Protein AF-A0A497TIA7-F1 (afdb_monomer_lite)

Structure (mmCIF, N/CA/C/O backbone):
data_AF-A0A497TIA7-F1
#
_entry.id   AF-A0A497TIA7-F1
#
loop_
_atom_site.group_PDB
_atom_site.id
_atom_site.type_symbol
_atom_site.label_atom_id
_atom_site.label_alt_id
_atom_site.label_comp_id
_atom_site.label_asym_id
_atom_site.label_entity_id
_atom_site.label_seq_id
_atom_site.pdbx_PDB_ins_code
_atom_site.Cartn_x
_atom_site.Cartn_y
_atom_site.Cartn_z
_atom_site.occupancy
_atom_site.B_iso_or_equiv
_atom_site.auth_seq_id
_atom_site.auth_comp_id
_atom_site.auth_asym_id
_atom_site.auth_atom_id
_atom_site.pdbx_PDB_model_num
ATOM 1 N N . GLN A 1 1 ? -0.396 8.648 10.812 1.00 51.22 1 GLN A N 1
ATOM 2 C CA . GLN A 1 1 ? -1.026 7.459 11.425 1.00 51.22 1 GLN A CA 1
ATOM 3 C C . GLN A 1 1 ? 0.019 6.353 11.465 1.00 51.22 1 GLN A C 1
ATOM 5 O O . GLN A 1 1 ? 0.464 5.926 10.412 1.00 51.22 1 GLN A O 1
ATOM 10 N N . THR A 1 2 ? 0.499 5.973 12.644 1.00 53.31 2 THR A N 1
ATOM 11 C CA . THR A 1 2 ? 1.646 5.064 12.818 1.00 53.31 2 THR A CA 1
ATOM 12 C C . THR A 1 2 ? 1.172 3.703 13.329 1.00 53.31 2 THR A C 1
ATOM 14 O O . THR A 1 2 ? 0.323 3.636 14.211 1.00 53.31 2 THR A O 1
ATOM 17 N N . GLY A 1 3 ? 1.692 2.612 12.753 1.00 66.69 3 GLY A N 1
ATOM 18 C CA . GLY A 1 3 ? 1.460 1.247 13.252 1.00 66.69 3 GLY A CA 1
ATOM 19 C C . GLY A 1 3 ? 0.281 0.476 12.650 1.00 66.69 3 GLY A C 1
ATOM 20 O O . GLY A 1 3 ? -0.118 -0.538 13.215 1.00 66.69 3 GLY A O 1
ATOM 21 N N . LEU A 1 4 ? -0.279 0.907 11.515 1.00 71.88 4 LEU A N 1
ATOM 22 C CA . LEU A 1 4 ? -1.306 0.123 10.826 1.00 71.88 4 LEU A CA 1
ATOM 23 C C . LEU A 1 4 ? -0.683 -1.049 10.076 1.00 71.88 4 LEU A C 1
ATOM 25 O O . LEU A 1 4 ? 0.162 -0.863 9.205 1.00 71.88 4 LEU A O 1
ATOM 29 N N . LYS A 1 5 ? -1.125 -2.251 10.434 1.00 75.31 5 LYS A N 1
ATOM 30 C CA . LYS A 1 5 ? -0.745 -3.509 9.800 1.00 75.31 5 LYS A CA 1
ATOM 31 C C . LYS A 1 5 ? -2.011 -4.164 9.273 1.00 75.31 5 LYS A C 1
ATOM 33 O O . LYS A 1 5 ? -3.030 -4.167 9.962 1.00 75.31 5 LYS A O 1
ATOM 38 N N . GLY A 1 6 ? -1.947 -4.676 8.057 1.00 83.56 6 GLY A N 1
ATOM 39 C CA . GLY A 1 6 ? -3.105 -5.248 7.395 1.00 83.56 6 GLY A CA 1
ATOM 40 C C . GLY A 1 6 ? -2.807 -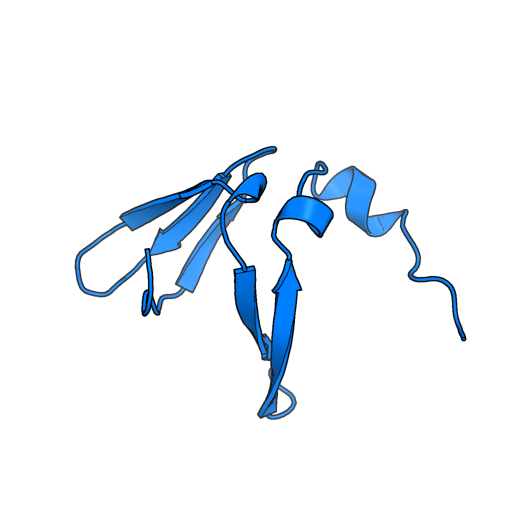5.632 5.957 1.00 83.56 6 GLY A C 1
ATOM 41 O O . GLY A 1 6 ? -1.708 -5.388 5.453 1.00 83.56 6 GLY A O 1
ATOM 42 N N . LYS A 1 7 ? -3.794 -6.239 5.304 1.00 82.44 7 LYS A N 1
ATOM 43 C CA . LYS A 1 7 ? -3.706 -6.652 3.907 1.00 82.44 7 LYS A CA 1
ATOM 44 C C . L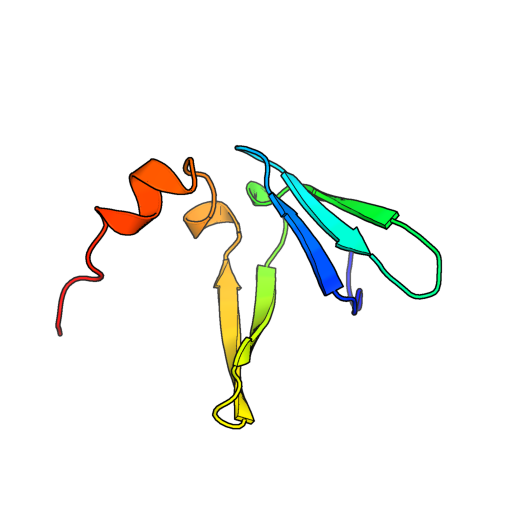YS A 1 7 ? -4.167 -5.509 3.014 1.00 82.44 7 LYS A C 1
ATOM 46 O O . LYS A 1 7 ? -5.206 -4.905 3.257 1.00 82.44 7 LYS A O 1
ATOM 51 N N . VAL A 1 8 ? -3.404 -5.203 1.972 1.00 83.56 8 VAL A N 1
ATOM 52 C CA . VAL A 1 8 ? -3.859 -4.256 0.949 1.00 83.56 8 VAL A CA 1
ATOM 53 C C . VAL A 1 8 ? -4.951 -4.937 0.134 1.00 83.56 8 VAL A C 1
ATOM 55 O O . VAL A 1 8 ? -4.704 -5.991 -0.449 1.00 83.56 8 VAL A O 1
ATOM 58 N N . VAL A 1 9 ? -6.151 -4.362 0.138 1.00 84.06 9 VAL A N 1
ATOM 59 C CA . VAL A 1 9 ? -7.313 -4.908 -0.581 1.00 84.06 9 VAL A CA 1
ATOM 60 C C . VAL A 1 9 ? -7.586 -4.159 -1.876 1.00 84.06 9 VAL A C 1
ATOM 62 O O . VAL A 1 9 ? -8.027 -4.773 -2.838 1.00 84.06 9 VAL A O 1
ATOM 65 N N . ASP A 1 10 ? -7.284 -2.859 -1.926 1.00 79.44 10 ASP A N 1
ATOM 66 C CA . ASP A 1 10 ? -7.556 -2.031 -3.100 1.00 79.44 10 ASP A CA 1
ATOM 67 C C . ASP A 1 10 ? -6.578 -0.846 -3.189 1.00 79.44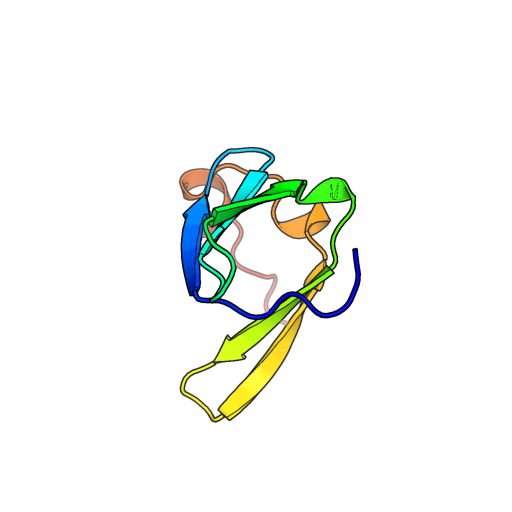 10 ASP A C 1
ATOM 69 O O . ASP A 1 10 ? -6.034 -0.375 -2.183 1.00 79.44 10 ASP A O 1
ATOM 73 N N . GLU A 1 11 ? -6.349 -0.347 -4.401 1.00 75.50 11 GLU A N 1
ATOM 74 C CA . GLU A 1 11 ? -5.460 0.774 -4.687 1.00 75.50 11 GLU A CA 1
ATOM 75 C C . GLU A 1 11 ? -6.128 1.725 -5.691 1.00 75.50 11 GLU A C 1
ATOM 77 O O . GLU A 1 11 ? -6.279 1.432 -6.873 1.00 75.50 11 GLU A O 1
ATOM 82 N N . SER A 1 12 ? -6.460 2.929 -5.230 1.00 76.06 12 SER A N 1
ATOM 83 C CA . SER A 1 12 ? -6.877 4.043 -6.083 1.00 76.06 12 SER A CA 1
ATOM 84 C C . SER A 1 12 ? -5.683 4.947 -6.431 1.00 76.06 12 SER A C 1
ATOM 86 O O . SER A 1 12 ? -4.578 4.805 -5.896 1.00 76.06 12 SER A O 1
ATOM 88 N N . ARG A 1 13 ? -5.892 5.946 -7.305 1.00 71.38 13 ARG A N 1
ATOM 89 C CA . ARG A 1 13 ? -4.838 6.891 -7.739 1.00 71.38 13 ARG A CA 1
ATOM 90 C C . ARG A 1 13 ? -4.062 7.502 -6.561 1.00 71.38 13 ARG A C 1
ATOM 92 O O . ARG A 1 13 ? -2.836 7.540 -6.589 1.00 71.38 13 ARG A O 1
ATOM 99 N N . ASN A 1 14 ? -4.771 7.920 -5.514 1.00 78.94 14 ASN A N 1
ATOM 100 C CA . ASN A 1 14 ? -4.199 8.641 -4.372 1.00 78.94 14 ASN A CA 1
ATOM 101 C C . ASN A 1 14 ? -4.318 7.876 -3.046 1.00 78.94 14 ASN A C 1
ATOM 103 O O . ASN A 1 14 ? -3.706 8.278 -2.059 1.00 78.94 14 ASN A O 1
ATOM 107 N N . ILE A 1 15 ? -5.104 6.798 -3.003 1.00 83.62 15 ILE A N 1
ATOM 108 C CA . ILE A 1 15 ? -5.488 6.110 -1.765 1.00 83.62 15 ILE A CA 1
ATOM 109 C C . ILE A 1 15 ? -5.084 4.644 -1.858 1.00 83.62 15 ILE A C 1
ATOM 111 O O . ILE A 1 15 ? -5.311 3.999 -2.876 1.00 83.62 15 ILE A O 1
ATOM 115 N N . LEU A 1 16 ? -4.513 4.128 -0.777 1.00 84.50 16 LEU A N 1
ATOM 116 C CA . LEU A 1 16 ? -4.278 2.711 -0.558 1.00 84.50 16 LEU A CA 1
ATOM 117 C C . LEU A 1 16 ? -5.285 2.214 0.486 1.00 84.50 16 LEU A C 1
ATOM 119 O O . LEU A 1 16 ? -5.365 2.770 1.584 1.00 84.50 16 LEU A O 1
ATOM 123 N N . ILE A 1 17 ? -6.081 1.207 0.144 1.00 86.12 17 ILE A N 1
ATOM 124 C CA . ILE A 1 17 ? -7.080 0.631 1.041 1.00 86.12 17 ILE A CA 1
ATOM 125 C C . ILE A 1 17 ? -6.471 -0.604 1.702 1.00 86.12 17 ILE A C 1
ATOM 127 O O . ILE A 1 17 ? -6.112 -1.574 1.036 1.00 86.12 17 ILE A O 1
ATOM 131 N N . VAL A 1 18 ? -6.342 -0.552 3.026 1.00 86.94 18 VAL A N 1
ATOM 132 C CA . VAL A 1 18 ? -5.757 -1.611 3.850 1.00 86.94 18 VAL A CA 1
ATOM 133 C C . VAL A 1 18 ? -6.819 -2.154 4.787 1.00 86.94 18 VAL A C 1
ATOM 135 O O . VAL A 1 18 ? -7.361 -1.425 5.616 1.00 86.94 18 VAL A O 1
ATOM 138 N N . GLU A 1 19 ? -7.097 -3.443 4.679 1.00 85.81 19 GLU A N 1
ATOM 139 C CA . GLU A 1 19 ? -7.919 -4.173 5.628 1.00 85.81 19 GLU A CA 1
ATOM 140 C C . GLU A 1 19 ? -7.078 -4.536 6.849 1.00 85.81 19 GLU A C 1
ATOM 142 O O . GLU A 1 19 ? -6.073 -5.243 6.755 1.00 85.81 19 GLU A O 1
ATOM 147 N N . THR A 1 20 ? -7.467 -3.994 7.998 1.00 84.69 20 THR A N 1
ATOM 148 C CA . THR A 1 20 ? -6.860 -4.287 9.298 1.00 84.69 20 THR A CA 1
ATOM 149 C C . THR A 1 20 ? -7.841 -5.077 10.154 1.00 84.69 20 THR A C 1
ATOM 151 O O . THR A 1 20 ? -9.032 -5.096 9.863 1.00 84.69 20 THR A O 1
ATOM 154 N N . ASP A 1 21 ? -7.370 -5.660 11.255 1.00 80.50 21 ASP A N 1
ATOM 155 C CA . ASP A 1 21 ? -8.218 -6.356 12.240 1.00 80.50 21 ASP A CA 1
ATOM 156 C C . ASP A 1 21 ? -9.391 -5.492 12.754 1.00 80.50 21 ASP A C 1
ATOM 158 O O . ASP A 1 21 ? -10.481 -5.977 13.029 1.00 80.50 21 ASP A O 1
ATOM 162 N N . LYS A 1 22 ? -9.201 -4.166 12.783 1.00 80.69 22 LYS A N 1
ATOM 163 C CA . LYS A 1 22 ? -10.223 -3.187 13.189 1.00 80.69 22 LYS A CA 1
ATOM 164 C C . LYS A 1 22 ? -11.103 -2.695 12.033 1.00 80.69 22 LYS A C 1
ATOM 166 O O . LYS A 1 22 ? -11.810 -1.702 12.188 1.00 80.69 22 LYS A O 1
ATOM 171 N N . GLY A 1 23 ? -11.016 -3.333 10.868 1.00 84.31 23 GLY A N 1
ATOM 172 C CA . GLY A 1 23 ? -11.740 -2.979 9.653 1.00 84.31 23 GLY A CA 1
ATOM 173 C C . GLY A 1 23 ? -10.887 -2.291 8.587 1.00 84.31 23 GLY A C 1
ATOM 174 O O . GLY A 1 23 ? -9.658 -2.173 8.678 1.00 84.31 23 GLY A O 1
ATOM 175 N N . VAL A 1 24 ? -11.570 -1.841 7.538 1.00 85.62 24 VAL A N 1
ATOM 176 C CA . VAL A 1 24 ? -10.962 -1.271 6.334 1.00 85.62 24 VAL A CA 1
ATOM 177 C C . VAL A 1 24 ? -10.541 0.178 6.569 1.00 85.62 24 VAL A C 1
ATOM 179 O O . VAL A 1 24 ? -11.358 1.037 6.903 1.00 85.62 24 VAL A O 1
ATOM 182 N N . LYS A 1 25 ? -9.260 0.480 6.343 1.00 84.81 25 LYS A N 1
ATOM 183 C CA . LYS A 1 25 ? -8.707 1.833 6.412 1.00 84.81 25 LYS A CA 1
ATOM 184 C C . LYS A 1 25 ? -8.251 2.330 5.053 1.00 84.81 25 LYS A C 1
ATOM 186 O O . LYS A 1 25 ? -7.520 1.662 4.331 1.00 84.81 25 LYS A O 1
ATOM 191 N N . LYS A 1 26 ? -8.641 3.564 4.746 1.00 84.75 26 LYS A N 1
ATOM 192 C CA . LYS A 1 26 ? -8.213 4.295 3.553 1.00 84.75 26 LYS A CA 1
ATOM 193 C C . LYS A 1 26 ? -7.026 5.178 3.925 1.00 84.75 26 LYS A C 1
ATOM 195 O O . LYS A 1 26 ? -7.175 6.101 4.721 1.00 84.75 26 LYS A O 1
ATOM 200 N N . LEU A 1 27 ? -5.854 4.877 3.375 1.00 81.44 27 LEU A N 1
ATOM 201 C CA . LEU A 1 27 ? -4.610 5.594 3.643 1.00 81.44 27 LEU A CA 1
ATOM 202 C C . LEU A 1 27 ? -4.216 6.452 2.434 1.00 81.44 27 LEU A C 1
ATOM 204 O O . LEU A 1 27 ? -4.003 5.907 1.349 1.00 81.44 27 LEU A O 1
ATOM 208 N N . PRO A 1 28 ? -4.102 7.784 2.581 1.00 82.88 28 PRO A N 1
ATOM 209 C CA . PRO A 1 28 ? -3.620 8.641 1.507 1.00 82.88 28 PRO A CA 1
ATOM 210 C C . PRO A 1 28 ? -2.131 8.380 1.266 1.00 82.88 28 PRO A C 1
ATOM 212 O O . PRO A 1 28 ? -1.310 8.480 2.181 1.00 82.88 28 PRO A O 1
ATOM 215 N N . LYS A 1 29 ? -1.775 8.060 0.021 1.00 77.50 29 LYS A N 1
ATOM 216 C CA . LYS A 1 29 ? -0.410 7.686 -0.357 1.00 77.50 29 LYS A CA 1
ATOM 217 C C . LYS A 1 29 ? 0.586 8.831 -0.149 1.00 77.50 29 LYS A C 1
ATOM 219 O O . LYS A 1 29 ? 1.689 8.604 0.322 1.00 77.50 29 LYS A O 1
ATOM 224 N N . GLU A 1 30 ? 0.201 10.073 -0.426 1.00 76.12 30 GLU A N 1
ATOM 225 C CA . GLU A 1 30 ? 1.110 11.228 -0.336 1.00 76.12 30 GLU A CA 1
ATOM 226 C C . GLU A 1 30 ? 1.663 11.483 1.076 1.00 76.12 30 GLU A C 1
ATOM 228 O O . GLU A 1 30 ? 2.786 11.964 1.231 1.00 76.12 30 GLU A O 1
ATOM 233 N N . GLN A 1 31 ? 0.883 11.140 2.103 1.00 78.12 31 GLN A N 1
ATOM 234 C CA . GLN A 1 31 ? 1.195 11.436 3.503 1.00 78.12 31 GLN A CA 1
ATOM 235 C C . GLN A 1 31 ? 1.641 10.200 4.297 1.00 78.12 31 GLN A C 1
ATOM 237 O O . GLN A 1 31 ? 1.853 10.297 5.506 1.00 78.12 31 GLN A O 1
ATOM 242 N N . CYS A 1 32 ? 1.766 9.038 3.648 1.00 78.19 32 CYS A N 1
ATOM 243 C CA . CYS A 1 32 ? 2.101 7.778 4.308 1.00 78.19 32 CYS A CA 1
ATOM 244 C C . CYS A 1 32 ? 3.345 7.129 3.691 1.00 78.19 32 CYS A C 1
ATOM 246 O O . CYS A 1 32 ? 3.515 7.091 2.473 1.00 78.19 32 CYS A O 1
ATOM 248 N N . VAL A 1 33 ? 4.187 6.556 4.550 1.00 81.12 33 VAL A N 1
ATOM 249 C CA . VAL A 1 33 ? 5.258 5.632 4.160 1.00 81.12 33 VAL A CA 1
ATOM 250 C C . VAL A 1 33 ? 4.761 4.220 4.442 1.00 81.12 33 VAL A C 1
ATOM 252 O O . VAL A 1 33 ? 4.313 3.932 5.554 1.00 81.12 33 VAL A O 1
ATOM 255 N N . PHE A 1 34 ? 4.816 3.349 3.441 1.00 82.38 34 PHE A N 1
ATOM 256 C CA . PHE A 1 34 ? 4.354 1.969 3.539 1.00 82.38 34 PHE A CA 1
ATOM 257 C C . PHE A 1 34 ? 5.545 1.027 3.663 1.00 82.38 34 PHE A C 1
ATOM 259 O O . PHE A 1 34 ? 6.505 1.141 2.909 1.00 82.38 34 PHE A O 1
ATOM 266 N N . SER A 1 35 ? 5.473 0.076 4.588 1.00 83.69 35 SER A N 1
ATOM 267 C CA . SER A 1 35 ? 6.439 -1.019 4.674 1.00 83.69 35 SER A CA 1
ATOM 268 C C . SER A 1 35 ? 5.781 -2.286 4.148 1.00 83.69 35 SER A C 1
ATOM 270 O O . SER A 1 35 ? 4.891 -2.829 4.801 1.00 83.69 35 SER A O 1
ATOM 272 N N . PHE A 1 36 ? 6.204 -2.745 2.976 1.00 82.44 36 PHE A N 1
ATOM 273 C CA . PHE A 1 36 ? 5.727 -3.988 2.384 1.00 82.44 36 PHE A CA 1
ATOM 274 C C . PHE A 1 36 ? 6.633 -5.138 2.801 1.00 82.44 36 PHE A C 1
ATOM 276 O O . PHE A 1 36 ? 7.856 -5.026 2.736 1.00 82.44 36 PHE A O 1
ATOM 283 N N . HIS A 1 37 ? 6.024 -6.241 3.218 1.00 81.94 37 HIS A N 1
ATOM 284 C CA . HIS A 1 37 ? 6.738 -7.486 3.445 1.00 81.94 37 HIS A CA 1
ATOM 285 C C . HIS A 1 37 ? 6.718 -8.299 2.152 1.00 81.94 37 HIS A C 1
ATOM 287 O O . HIS A 1 37 ? 5.645 -8.636 1.647 1.00 81.94 37 HIS A O 1
ATOM 293 N N . LEU A 1 38 ? 7.896 -8.557 1.589 1.00 82.19 38 LEU A N 1
ATOM 294 C CA . LEU A 1 38 ? 8.042 -9.380 0.396 1.00 82.19 38 LEU A CA 1
ATOM 295 C C . LEU A 1 38 ? 8.022 -10.868 0.769 1.00 82.19 38 LEU A C 1
ATOM 297 O O . LEU A 1 38 ? 8.468 -11.226 1.858 1.00 82.19 38 LEU A O 1
ATOM 301 N N . PRO A 1 39 ? 7.588 -11.759 -0.142 1.00 78.50 39 PRO A N 1
ATOM 302 C CA . PRO A 1 39 ? 7.645 -13.206 0.084 1.00 78.50 39 PRO A CA 1
ATOM 303 C C . PRO A 1 39 ? 9.078 -13.724 0.296 1.00 78.50 39 PRO A C 1
ATOM 305 O O . PRO A 1 39 ? 9.257 -14.787 0.877 1.00 78.50 39 PRO A O 1
ATOM 308 N N . SER A 1 40 ? 10.095 -12.958 -0.115 1.00 81.06 40 SER A N 1
ATOM 309 C CA . SER A 1 40 ? 11.512 -13.229 0.161 1.00 81.06 40 SER A CA 1
ATOM 310 C C . SER A 1 40 ? 11.915 -13.014 1.632 1.00 81.06 40 SER A C 1
ATOM 312 O O . SER A 1 40 ? 13.047 -13.312 1.994 1.00 81.06 40 SER A O 1
ATOM 314 N N . GLY A 1 41 ? 11.026 -12.480 2.481 1.00 84.38 41 GLY A N 1
ATOM 315 C CA . GLY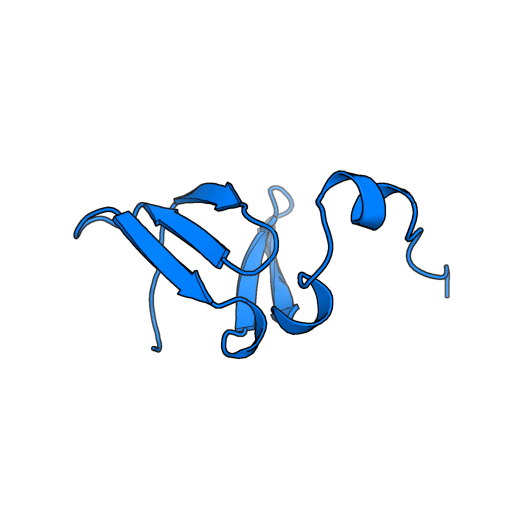 A 1 41 ? 11.281 -12.192 3.901 1.00 84.38 41 GLY A CA 1
ATOM 316 C C . GLY A 1 41 ? 11.789 -10.773 4.184 1.00 84.38 41 GLY A C 1
ATOM 317 O O . GLY A 1 41 ? 11.927 -10.376 5.342 1.00 84.38 41 GLY A O 1
ATOM 318 N N . GLU A 1 42 ? 12.032 -9.979 3.143 1.00 85.75 42 GLU A N 1
ATOM 319 C CA . GLU A 1 42 ? 12.540 -8.614 3.265 1.00 85.75 42 GLU A CA 1
ATOM 320 C C . GLU A 1 42 ? 11.421 -7.591 3.492 1.00 85.75 42 GLU A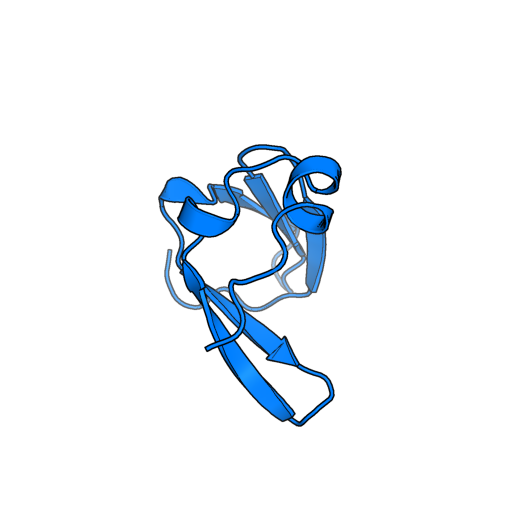 C 1
ATOM 322 O O . GLU A 1 42 ? 10.317 -7.691 2.947 1.00 85.75 42 GLU A O 1
ATOM 327 N N . TRP A 1 43 ? 11.728 -6.561 4.282 1.00 82.94 43 TRP A N 1
ATOM 328 C CA . TRP A 1 43 ? 10.850 -5.414 4.496 1.00 82.94 43 TRP A CA 1
ATOM 329 C C . TRP A 1 43 ? 11.295 -4.244 3.628 1.00 82.94 43 TRP A C 1
ATOM 331 O O . TRP A 1 43 ? 12.352 -3.659 3.853 1.00 82.94 43 TRP A O 1
ATOM 341 N N . VAL A 1 44 ? 10.454 -3.854 2.674 1.00 83.19 44 VAL A N 1
ATOM 342 C CA . VAL A 1 44 ? 10.719 -2.725 1.781 1.00 83.19 44 VAL A CA 1
ATOM 343 C C . VAL A 1 44 ? 9.903 -1.524 2.226 1.00 83.19 44 VAL A C 1
ATOM 345 O O . VAL A 1 44 ? 8.672 -1.561 2.229 1.00 83.19 44 VAL A O 1
ATOM 348 N N . LYS A 1 45 ? 10.591 -0.437 2.583 1.00 82.44 45 LYS A N 1
ATOM 349 C CA . LYS A 1 45 ? 9.958 0.860 2.841 1.00 82.44 45 LYS A CA 1
ATOM 350 C C . LYS A 1 45 ? 9.769 1.604 1.525 1.00 82.44 45 LYS A C 1
ATOM 352 O O . LYS A 1 45 ? 10.723 1.811 0.783 1.00 82.44 45 LYS A O 1
ATOM 357 N N . VAL A 1 46 ? 8.538 2.012 1.257 1.00 80.94 46 VAL A N 1
ATOM 358 C CA . VAL A 1 46 ? 8.141 2.747 0.061 1.00 80.94 46 VAL A CA 1
ATOM 359 C C . VAL A 1 46 ? 7.397 4.003 0.486 1.00 80.94 46 VAL A C 1
ATOM 361 O O . VAL A 1 46 ? 6.329 3.935 1.097 1.00 80.94 46 VAL A O 1
ATOM 364 N N . ASP A 1 47 ? 7.936 5.163 0.126 1.00 80.38 47 ASP A N 1
ATOM 365 C CA . ASP A 1 47 ? 7.210 6.423 0.229 1.00 80.38 47 ASP A CA 1
ATOM 366 C C . ASP A 1 47 ? 5.975 6.384 -0.662 1.00 80.38 47 ASP A C 1
ATOM 368 O O . ASP A 1 47 ? 6.075 6.195 -1.878 1.00 80.38 47 ASP A O 1
ATOM 372 N N . GLY A 1 48 ? 4.795 6.622 -0.092 1.00 75.56 48 GLY A N 1
ATOM 373 C CA . GLY A 1 48 ? 3.574 6.631 -0.881 1.00 75.56 48 GLY A CA 1
ATOM 374 C C . GLY A 1 48 ? 3.522 7.768 -1.905 1.00 75.56 48 GLY A C 1
ATOM 375 O O . GLY A 1 48 ? 2.812 7.644 -2.899 1.00 75.56 48 GLY A O 1
ATOM 376 N N . LYS A 1 49 ? 4.374 8.797 -1.786 1.00 75.69 49 LYS A N 1
ATOM 377 C CA . LYS A 1 49 ? 4.628 9.764 -2.869 1.00 75.69 49 LYS A CA 1
ATOM 378 C C . LYS A 1 49 ? 5.099 9.095 -4.167 1.00 75.69 49 LYS A C 1
ATOM 380 O O . LYS A 1 49 ? 4.666 9.492 -5.243 1.00 75.69 49 LYS A O 1
ATOM 385 N N . ASN A 1 50 ? 5.907 8.035 -4.084 1.00 70.25 50 ASN A N 1
ATOM 386 C CA . ASN A 1 50 ? 6.318 7.244 -5.253 1.00 70.25 50 ASN A CA 1
ATOM 387 C C . ASN A 1 50 ? 5.188 6.355 -5.804 1.00 70.25 50 ASN A C 1
ATOM 389 O O . ASN A 1 50 ? 5.270 5.874 -6.933 1.00 70.25 50 ASN A O 1
ATOM 393 N N . LEU A 1 51 ? 4.126 6.147 -5.020 1.00 70.25 51 LEU A N 1
ATOM 394 C CA . LEU A 1 51 ? 2.940 5.367 -5.378 1.00 70.25 51 LEU A CA 1
ATOM 395 C C . LEU A 1 51 ? 1.798 6.247 -5.927 1.00 70.25 51 LEU A C 1
ATOM 397 O O . LEU A 1 51 ? 0.737 5.713 -6.264 1.00 70.25 51 LEU A O 1
ATOM 401 N N . LEU A 1 52 ? 1.991 7.572 -6.035 1.00 66.38 52 LEU A N 1
ATOM 402 C CA . LEU A 1 52 ? 1.045 8.540 -6.620 1.00 66.38 52 LEU A CA 1
ATOM 403 C C . LEU A 1 52 ? 0.993 8.448 -8.156 1.00 66.38 52 LEU A C 1
ATOM 405 O O . LEU A 1 52 ? 1.155 9.431 -8.875 1.00 66.38 52 LEU A O 1
ATOM 409 N N . ALA A 1 53 ? 0.771 7.250 -8.678 1.00 64.00 53 ALA A N 1
ATOM 410 C CA . ALA A 1 53 ? 0.564 6.993 -10.093 1.00 64.00 53 ALA A CA 1
ATOM 411 C C . ALA A 1 53 ? -0.466 5.870 -10.247 1.00 64.00 53 ALA A C 1
ATOM 413 O O . ALA A 1 53 ? -0.657 5.061 -9.335 1.00 64.00 53 ALA A O 1
ATOM 414 N N . ARG A 1 54 ? -1.164 5.833 -11.388 1.00 60.81 54 ARG A N 1
ATOM 415 C CA . ARG A 1 54 ? -2.071 4.717 -11.686 1.00 60.81 54 ARG A CA 1
ATOM 416 C C . ARG A 1 54 ? -1.257 3.413 -11.749 1.00 60.81 54 ARG A C 1
ATOM 418 O O . ARG A 1 54 ? -0.119 3.462 -12.222 1.00 60.81 54 ARG A O 1
ATOM 425 N N . PRO A 1 55 ? -1.805 2.266 -11.305 1.00 61.78 55 PRO A N 1
ATOM 426 C CA . PRO A 1 55 ? -1.087 0.989 -11.338 1.00 61.78 55 PRO A CA 1
ATOM 427 C C . PRO A 1 55 ? -0.516 0.674 -12.732 1.00 61.78 55 PRO A C 1
ATOM 429 O O . PRO A 1 55 ? 0.623 0.233 -12.861 1.00 61.78 55 PRO A O 1
ATOM 432 N N . GLU A 1 56 ? -1.269 1.017 -13.776 1.00 63.56 56 GLU A N 1
ATOM 433 C CA . GLU A 1 56 ? -0.899 0.862 -15.189 1.00 63.56 56 GLU A CA 1
ATOM 434 C C . GLU A 1 56 ? 0.316 1.720 -15.595 1.00 63.56 56 GLU A C 1
ATOM 436 O O . GLU A 1 56 ? 1.157 1.291 -16.384 1.00 63.56 56 GLU A O 1
ATOM 441 N N . ASP A 1 57 ? 0.445 2.918 -15.019 1.00 59.91 57 ASP A N 1
ATOM 442 C CA . ASP A 1 57 ? 1.546 3.853 -15.283 1.00 59.91 57 ASP A CA 1
ATOM 443 C C . ASP A 1 57 ? 2.828 3.432 -14.533 1.00 59.91 57 ASP A C 1
ATOM 445 O O . ASP A 1 57 ? 3.947 3.586 -15.029 1.00 59.91 57 ASP A O 1
ATOM 449 N N . ARG A 1 58 ? 2.674 2.781 -13.366 1.00 62.62 58 ARG A N 1
ATOM 450 C CA . ARG A 1 58 ? 3.795 2.247 -12.571 1.00 62.62 58 ARG A CA 1
ATOM 451 C C . ARG A 1 58 ? 4.520 1.084 -13.247 1.00 62.62 58 ARG A C 1
ATOM 453 O O . ARG A 1 58 ? 5.736 0.999 -13.106 1.00 62.62 58 ARG A O 1
ATOM 460 N N . ILE A 1 59 ? 3.829 0.225 -13.999 1.00 60.66 59 ILE A N 1
ATOM 461 C CA . ILE A 1 59 ? 4.458 -0.915 -14.699 1.00 60.66 59 ILE A CA 1
ATOM 462 C C . ILE A 1 59 ? 5.455 -0.441 -15.774 1.00 60.66 59 ILE A C 1
ATOM 464 O O . ILE A 1 59 ? 6.475 -1.091 -16.004 1.00 60.66 59 ILE A O 1
ATOM 468 N N . LYS A 1 60 ? 5.210 0.721 -16.399 1.00 57.09 60 LYS A N 1
ATOM 469 C CA . LYS A 1 60 ? 6.117 1.316 -17.399 1.00 57.09 60 LYS A CA 1
ATOM 470 C C . LYS A 1 60 ? 7.327 2.018 -16.789 1.00 57.09 60 LYS A C 1
ATOM 472 O O . LYS A 1 60 ? 8.355 2.137 -17.457 1.00 57.09 60 LYS A O 1
ATOM 477 N N . LYS A 1 61 ? 7.252 2.433 -15.520 1.00 56.62 61 LYS A N 1
ATOM 478 C CA . LYS A 1 61 ? 8.396 2.944 -14.754 1.00 56.62 61 LYS A CA 1
ATOM 479 C C . LYS A 1 61 ? 9.285 1.771 -14.333 1.00 56.62 61 LYS A C 1
ATOM 481 O O . LYS A 1 61 ? 9.366 1.393 -13.168 1.00 56.62 61 LYS A O 1
ATOM 486 N N . LYS A 1 62 ? 9.978 1.193 -15.318 1.00 50.28 62 LYS A N 1
ATOM 487 C CA . LYS A 1 62 ? 11.161 0.360 -15.099 1.00 50.28 62 LYS A CA 1
ATOM 488 C C . LYS A 1 62 ? 12.090 1.180 -14.204 1.00 50.28 62 LYS A C 1
ATOM 490 O O . LYS A 1 62 ? 12.624 2.200 -14.641 1.00 50.28 62 LYS A O 1
ATOM 495 N N . GLN A 1 63 ? 12.199 0.780 -12.939 1.00 54.38 63 GLN A N 1
ATOM 496 C CA . GLN A 1 63 ? 13.205 1.285 -12.010 1.00 54.38 63 GLN A CA 1
ATOM 497 C C . GLN A 1 63 ? 14.531 1.316 -12.775 1.00 54.38 63 GLN A C 1
ATOM 499 O O . GLN A 1 63 ? 14.901 0.317 -13.401 1.00 54.38 63 GLN A O 1
ATOM 504 N N . ARG A 1 64 ? 15.172 2.490 -12.832 1.00 48.25 64 ARG A N 1
ATOM 505 C CA . ARG A 1 64 ? 16.455 2.651 -13.515 1.00 48.25 64 ARG A CA 1
ATOM 506 C C . ARG A 1 64 ? 17.396 1.609 -12.906 1.00 48.25 64 ARG A C 1
ATOM 508 O O . ARG A 1 64 ? 17.634 1.652 -11.703 1.00 48.25 64 ARG A O 1
ATOM 515 N N . LYS A 1 65 ? 17.837 0.636 -13.715 1.00 46.12 65 LYS A N 1
ATOM 516 C CA . LYS A 1 65 ? 18.909 -0.282 -13.317 1.00 46.12 65 LYS A CA 1
ATOM 517 C C . LYS A 1 65 ? 20.100 0.594 -12.926 1.00 46.12 65 LYS A C 1
ATOM 519 O O . LYS A 1 65 ? 20.444 1.502 -13.686 1.00 46.12 65 LYS A O 1
ATOM 524 N N . TRP A 1 66 ? 20.586 0.371 -11.711 1.00 48.38 66 TRP A N 1
ATOM 525 C CA . TRP A 1 66 ? 21.865 0.869 -11.226 1.00 48.38 66 TRP A CA 1
ATOM 526 C C . TRP A 1 66 ? 22.986 0.354 -12.127 1.00 48.38 66 TRP A C 1
ATOM 528 O O . TRP A 1 66 ? 22.838 -0.778 -12.652 1.00 48.38 66 TRP A O 1
#

Sequence (66 aa):
QTGLKGKVVDESRNILIVETDKGVKKLPKEQCVFSFHLPSGEWVKVDGKNLLARPEDRIKKKQRKW

pLDDT: mean 74.33, std 11.52, range [46.12, 86.94]

S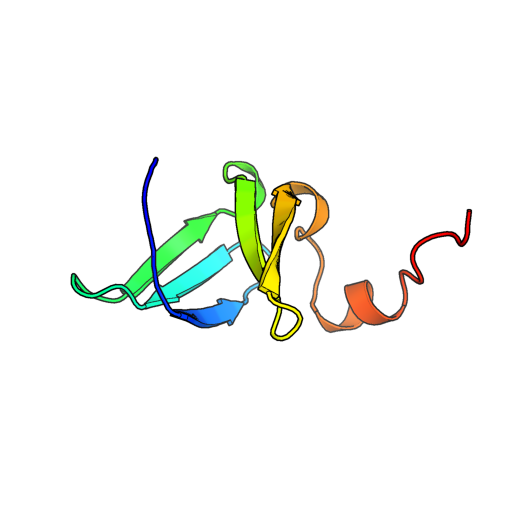econdary structure (DSSP, 8-state):
------EEEEE-SSEEEEEETTEEEEEEGGG-EEEEEPTTS-EEEEEGGGG-S-HHHHHH------

Foldseek 3Di:
DPDFDADFDDDDLQWTWGQGPVGIDTHGQQPDWDWDQDPVRDTDIDRSVLVNGDPVVVVVPPPPDD

Radius of gyration: 12.53 Å; chains: 1; bounding box: 34×25×31 Å